Protein AF-A0A726CZA2-F1 (afdb_monomer_lite)

Organism: NCBI:txid58095

Secondary structure (DSSP, 8-state):
-PPPPHHHHHHHHHHHH-HHHHHHHHHHHHHHHHHHHHHHHTTSS-HHHHHHHHHHHHHHHHHHIIIIIHHHHHHHHHHHHHHHHHHTT-------S-PPPHHHHHHHHHHHHHHHHHHHH-TTS-HHHHHHHHHHHHHHHHHHHHHHHHHHHHHHTT-

Structure (mmCIF, N/CA/C/O backbone):
data_AF-A0A726CZA2-F1
#
_entry.id   AF-A0A726CZA2-F1
#
loop_
_atom_site.group_PDB
_atom_site.id
_atom_site.type_symbol
_atom_site.label_atom_id
_atom_site.label_alt_id
_atom_site.label_comp_id
_atom_site.label_asym_id
_atom_site.label_entity_id
_atom_site.label_seq_id
_atom_site.pdbx_PDB_ins_code
_atom_site.Cartn_x
_atom_site.Cartn_y
_atom_site.Cartn_z
_atom_site.occupancy
_atom_site.B_iso_or_equiv
_atom_site.auth_seq_id
_atom_site.auth_comp_id
_atom_site.auth_asym_id
_atom_site.auth_atom_id
_atom_site.pdbx_PDB_model_num
ATOM 1 N N . MET A 1 1 ? -6.530 7.476 -27.477 1.00 42.38 1 MET A N 1
ATOM 2 C CA . MET A 1 1 ? -5.898 6.710 -26.383 1.00 42.38 1 MET A CA 1
ATOM 3 C C . MET A 1 1 ? -6.780 6.841 -25.161 1.00 42.38 1 MET A C 1
ATOM 5 O O . MET A 1 1 ? -6.878 7.933 -24.619 1.00 42.38 1 MET A O 1
ATOM 9 N N . THR A 1 2 ? -7.488 5.783 -24.782 1.00 50.09 2 THR A N 1
ATOM 10 C CA . THR A 1 2 ? -8.136 5.698 -23.469 1.00 50.09 2 THR A CA 1
ATOM 11 C C . THR A 1 2 ? -7.038 5.637 -22.410 1.00 50.09 2 THR A C 1
ATOM 13 O O . THR A 1 2 ? -6.106 4.848 -22.544 1.00 50.09 2 THR A O 1
ATOM 16 N N . ALA A 1 3 ? -7.099 6.507 -21.402 1.00 62.00 3 ALA A N 1
ATOM 17 C CA . ALA A 1 3 ? -6.178 6.441 -20.273 1.00 62.00 3 ALA A CA 1
ATOM 18 C C . ALA A 1 3 ? -6.321 5.065 -19.599 1.00 62.00 3 ALA A C 1
ATOM 20 O O . ALA A 1 3 ? -7.441 4.652 -19.293 1.00 62.00 3 ALA A O 1
ATOM 21 N N . MET A 1 4 ? -5.216 4.337 -19.414 1.00 76.69 4 MET A N 1
ATOM 22 C CA . MET A 1 4 ? -5.250 3.090 -18.646 1.00 76.69 4 MET A CA 1
ATOM 23 C C . MET A 1 4 ? -5.592 3.403 -17.188 1.00 76.69 4 MET A C 1
ATOM 25 O O . MET A 1 4 ? -5.059 4.352 -16.613 1.00 76.69 4 MET A O 1
ATOM 29 N N . SER A 1 5 ? -6.488 2.617 -16.590 1.00 89.75 5 SER A N 1
ATOM 30 C CA . SER A 1 5 ? -6.845 2.775 -15.182 1.00 89.75 5 SER A CA 1
ATOM 31 C C . SER A 1 5 ? -5.744 2.203 -14.282 1.00 89.75 5 SER A C 1
ATOM 33 O O . SER A 1 5 ? -5.168 1.157 -14.585 1.00 89.75 5 SER A O 1
ATOM 35 N N . LYS A 1 6 ? -5.468 2.873 -13.153 1.00 93.06 6 LYS A N 1
ATOM 36 C CA . LYS A 1 6 ? -4.486 2.424 -12.147 1.00 93.06 6 LYS A CA 1
ATOM 37 C C . LYS A 1 6 ? -4.663 0.945 -11.740 1.00 93.06 6 LYS A C 1
ATOM 39 O O . LYS A 1 6 ? -3.666 0.228 -11.778 1.00 93.06 6 LYS A O 1
ATOM 44 N N . PRO A 1 7 ? -5.887 0.443 -11.453 1.00 93.00 7 PRO A N 1
ATOM 45 C CA . PRO A 1 7 ? -6.078 -0.958 -11.071 1.00 93.00 7 PRO A CA 1
ATOM 46 C C . PRO A 1 7 ? -5.561 -1.953 -12.116 1.00 93.00 7 PRO A C 1
ATOM 48 O O . PRO A 1 7 ? -4.864 -2.893 -11.760 1.00 93.00 7 PRO A O 1
ATOM 51 N N . LEU A 1 8 ? -5.801 -1.699 -13.411 1.00 93.44 8 LEU A N 1
ATOM 52 C CA . LEU A 1 8 ? -5.325 -2.582 -14.484 1.00 93.44 8 LEU A CA 1
ATOM 53 C C . LEU A 1 8 ? -3.795 -2.632 -14.561 1.00 93.44 8 LEU A C 1
ATOM 55 O O . LEU A 1 8 ? -3.224 -3.679 -14.861 1.00 93.44 8 LEU A O 1
ATOM 59 N N . ILE A 1 9 ? -3.126 -1.507 -14.290 1.00 95.06 9 ILE A N 1
ATOM 60 C CA . ILE A 1 9 ? -1.661 -1.438 -14.251 1.00 95.06 9 ILE A CA 1
ATOM 61 C C . ILE A 1 9 ? -1.140 -2.259 -13.065 1.00 95.06 9 ILE A C 1
ATOM 63 O O . ILE A 1 9 ? -0.204 -3.040 -13.229 1.00 95.06 9 ILE A O 1
ATOM 67 N N . TYR A 1 10 ? -1.762 -2.139 -11.892 1.00 95.06 10 TYR A N 1
ATOM 68 C CA . TYR A 1 10 ? -1.352 -2.884 -10.699 1.00 95.06 10 TYR A CA 1
ATOM 69 C C . TYR A 1 10 ? -1.604 -4.387 -10.838 1.00 95.06 10 TYR A C 1
ATOM 71 O O . TYR A 1 10 ? -0.720 -5.179 -10.504 1.00 95.06 10 TYR A O 1
ATOM 79 N N . ASP A 1 11 ? -2.739 -4.779 -11.423 1.00 92.06 11 ASP A N 1
ATOM 80 C CA . ASP A 1 11 ? -3.050 -6.170 -11.765 1.00 92.06 11 ASP A CA 1
ATOM 81 C C . ASP A 1 11 ? -2.013 -6.747 -12.740 1.00 92.06 11 ASP A C 1
ATOM 83 O O . ASP A 1 11 ? -1.499 -7.851 -12.545 1.00 92.06 11 ASP A O 1
ATOM 87 N N . ALA A 1 12 ? -1.634 -5.985 -13.770 1.00 93.94 12 ALA A N 1
ATOM 88 C CA . ALA A 1 12 ? -0.590 -6.394 -14.705 1.00 93.94 12 ALA A CA 1
ATOM 89 C C . ALA A 1 12 ? 0.786 -6.502 -14.026 1.00 93.94 12 ALA A C 1
ATOM 91 O O . ALA A 1 12 ? 1.539 -7.439 -14.303 1.00 93.94 12 ALA A O 1
ATOM 92 N N . ALA A 1 13 ? 1.111 -5.587 -13.111 1.00 93.69 13 ALA A N 1
ATOM 93 C CA . ALA A 1 13 ? 2.364 -5.608 -12.369 1.00 93.69 13 ALA A CA 1
ATOM 94 C C . ALA A 1 13 ? 2.463 -6.846 -11.467 1.00 93.69 13 ALA A C 1
ATOM 96 O O . ALA A 1 13 ? 3.459 -7.578 -11.515 1.00 93.69 13 ALA A O 1
ATOM 97 N N . ILE A 1 14 ? 1.412 -7.146 -10.696 1.00 92.31 14 ILE A N 1
ATOM 98 C CA . ILE A 1 14 ? 1.409 -8.319 -9.815 1.00 92.31 14 ILE A CA 1
ATOM 99 C C . ILE A 1 14 ? 1.371 -9.607 -10.636 1.00 92.31 14 ILE A C 1
ATOM 101 O O . ILE A 1 14 ? 1.993 -10.597 -10.249 1.00 92.31 14 ILE A O 1
ATOM 105 N N . ALA A 1 15 ? 0.714 -9.598 -11.804 1.00 90.88 15 ALA A N 1
ATOM 106 C CA . ALA A 1 15 ? 0.734 -10.683 -12.783 1.00 90.88 15 ALA A CA 1
ATOM 107 C C . ALA A 1 15 ? 2.138 -10.918 -13.379 1.00 90.88 15 ALA A C 1
ATOM 109 O O . ALA A 1 15 ? 2.536 -12.063 -13.619 1.00 90.88 15 ALA A O 1
ATOM 110 N N . ARG A 1 16 ? 2.924 -9.859 -13.579 1.00 94.31 16 ARG A N 1
ATOM 111 C CA . ARG A 1 16 ? 4.248 -9.955 -14.194 1.00 94.31 16 ARG A CA 1
ATOM 112 C C . ARG A 1 16 ? 5.343 -10.367 -13.213 1.00 94.31 16 ARG A C 1
ATOM 114 O O . ARG A 1 16 ? 6.130 -11.248 -13.554 1.00 94.31 16 ARG A O 1
ATOM 121 N N . TRP A 1 17 ? 5.393 -9.750 -12.034 1.00 93.50 17 TRP A N 1
ATOM 122 C CA . TRP A 1 17 ? 6.538 -9.863 -11.118 1.00 93.50 17 TRP A CA 1
ATOM 123 C C . TRP A 1 17 ? 6.228 -10.601 -9.812 1.00 93.50 17 TRP A C 1
ATOM 125 O O . TRP A 1 17 ? 7.125 -11.189 -9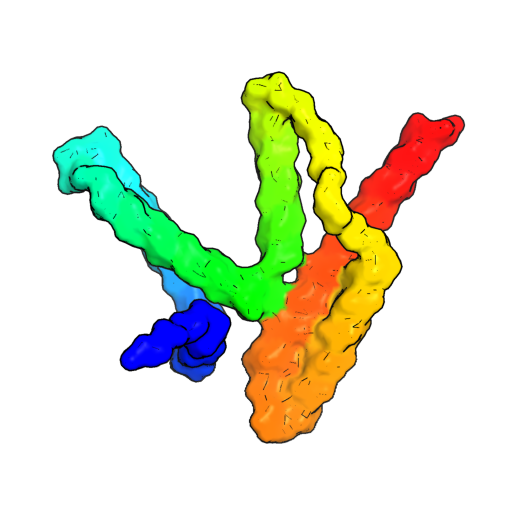.216 1.00 93.50 17 TRP A O 1
ATOM 135 N N . GLY A 1 18 ? 4.958 -10.664 -9.406 1.00 90.56 18 GLY A N 1
ATOM 136 C CA . GLY A 1 18 ? 4.548 -11.325 -8.167 1.00 90.56 18 GLY A CA 1
ATOM 137 C C . GLY A 1 18 ? 4.749 -10.470 -6.911 1.00 90.56 18 GLY A C 1
ATOM 138 O O . GLY A 1 18 ? 5.379 -9.417 -6.936 1.00 90.56 18 GLY A O 1
ATOM 139 N N . TYR A 1 19 ? 4.151 -10.926 -5.808 1.00 90.69 19 TYR A N 1
ATOM 140 C CA . TYR A 1 19 ? 4.009 -10.138 -4.578 1.00 90.69 19 TYR A CA 1
ATOM 141 C C . TYR A 1 19 ? 5.351 -9.847 -3.902 1.00 90.69 19 TYR A C 1
ATOM 143 O O . TYR A 1 19 ? 5.636 -8.698 -3.582 1.00 90.69 19 TYR A O 1
ATOM 151 N N . ASP A 1 20 ? 6.199 -10.863 -3.742 1.00 91.50 20 ASP A N 1
ATOM 152 C CA . ASP A 1 20 ? 7.482 -10.713 -3.045 1.00 91.50 20 ASP A CA 1
ATOM 153 C C . ASP A 1 20 ? 8.416 -9.737 -3.771 1.00 91.50 20 ASP A C 1
ATOM 155 O O . ASP A 1 20 ? 9.075 -8.919 -3.131 1.00 91.50 20 ASP A O 1
ATOM 159 N N . ALA A 1 21 ? 8.421 -9.770 -5.110 1.00 93.69 21 ALA A N 1
ATOM 160 C CA . ALA A 1 21 ? 9.178 -8.823 -5.921 1.00 93.69 21 ALA A CA 1
ATOM 161 C C . ALA A 1 21 ? 8.675 -7.388 -5.721 1.00 93.69 21 ALA A C 1
ATOM 163 O O . ALA A 1 21 ? 9.481 -6.488 -5.533 1.00 93.69 21 ALA A O 1
ATOM 164 N N . GLN A 1 22 ? 7.357 -7.173 -5.672 1.00 94.06 22 GLN A N 1
ATOM 165 C CA . GLN A 1 22 ? 6.804 -5.844 -5.395 1.00 94.06 22 GLN A CA 1
ATOM 166 C C . GLN A 1 22 ? 7.152 -5.343 -3.991 1.00 94.06 22 GLN A C 1
ATOM 168 O O . GLN A 1 22 ? 7.451 -4.165 -3.828 1.00 94.06 22 GLN A O 1
ATOM 173 N N . VAL A 1 23 ? 7.150 -6.217 -2.978 1.00 93.69 23 VAL A N 1
ATOM 174 C CA . VAL A 1 23 ? 7.579 -5.851 -1.616 1.00 93.69 23 VAL A CA 1
ATOM 175 C C . VAL A 1 23 ? 9.058 -5.458 -1.593 1.00 93.69 23 VAL A C 1
ATOM 177 O O . VAL A 1 23 ? 9.421 -4.513 -0.894 1.00 93.69 23 VAL A O 1
ATOM 180 N N . LEU A 1 24 ? 9.907 -6.146 -2.363 1.00 97.19 24 LEU A N 1
ATOM 181 C CA . LEU A 1 24 ? 11.311 -5.766 -2.510 1.00 97.19 24 LEU A CA 1
ATOM 182 C C . LEU A 1 24 ? 11.450 -4.404 -3.201 1.00 97.19 24 LEU A C 1
ATOM 184 O O . LEU A 1 24 ? 12.157 -3.547 -2.679 1.00 97.19 24 LEU A O 1
ATOM 188 N N . THR A 1 25 ? 10.713 -4.166 -4.288 1.00 97.56 25 THR A N 1
ATOM 189 C CA . THR A 1 25 ? 10.712 -2.873 -4.986 1.00 97.56 25 THR A CA 1
ATOM 190 C C . THR A 1 25 ? 10.260 -1.733 -4.073 1.00 97.56 25 THR A C 1
ATOM 192 O O . THR A 1 25 ? 10.893 -0.691 -4.059 1.00 97.56 25 THR A O 1
ATOM 195 N N . VAL A 1 26 ? 9.267 -1.931 -3.192 1.00 97.81 26 VAL A N 1
ATOM 196 C CA . VAL A 1 26 ? 8.905 -0.916 -2.174 1.00 97.81 26 VAL A CA 1
ATOM 197 C C . VAL A 1 26 ? 10.124 -0.504 -1.335 1.00 97.81 26 VAL A C 1
ATOM 199 O O . VAL A 1 26 ? 10.287 0.675 -1.018 1.00 97.81 26 VAL A O 1
ATOM 202 N N . ALA A 1 27 ? 10.972 -1.461 -0.947 1.00 98.00 27 ALA A N 1
ATOM 203 C CA . ALA A 1 27 ? 12.184 -1.172 -0.187 1.00 98.00 27 ALA A CA 1
ATOM 204 C C . ALA A 1 27 ? 13.243 -0.445 -1.033 1.00 98.00 27 ALA A C 1
ATOM 206 O O . ALA A 1 27 ? 13.931 0.427 -0.502 1.00 98.00 27 ALA A O 1
ATOM 207 N N . GLU A 1 28 ? 13.362 -0.786 -2.318 1.00 98.38 28 GLU A N 1
ATOM 208 C CA . GLU A 1 28 ? 14.233 -0.102 -3.283 1.00 98.38 28 GLU A CA 1
ATOM 209 C C . GLU A 1 28 ? 13.821 1.370 -3.428 1.00 98.38 28 GLU A C 1
ATOM 211 O O . GLU A 1 28 ? 14.617 2.237 -3.066 1.00 98.38 28 GLU A O 1
ATOM 216 N N . GLU A 1 29 ? 12.558 1.654 -3.764 1.00 98.44 29 GLU A N 1
ATOM 217 C CA . GLU A 1 29 ? 12.039 3.027 -3.910 1.00 98.44 29 GLU A CA 1
ATOM 218 C C . GLU A 1 29 ? 12.196 3.848 -2.617 1.00 98.44 29 GLU A C 1
ATOM 220 O O . GLU A 1 29 ? 12.536 5.032 -2.622 1.00 98.44 29 GLU A O 1
ATOM 225 N N . CYS A 1 30 ? 12.017 3.217 -1.449 1.00 98.56 30 CYS A N 1
ATOM 226 C CA . CYS A 1 30 ? 12.246 3.887 -0.167 1.00 98.56 30 CYS A CA 1
ATOM 227 C C . CYS A 1 30 ? 13.719 4.286 0.035 1.00 98.56 30 CYS A C 1
ATOM 229 O O . CYS A 1 30 ? 13.995 5.321 0.651 1.00 98.56 30 CYS A O 1
ATOM 231 N N . ASN A 1 31 ? 14.668 3.480 -0.449 1.00 98.56 31 ASN A N 1
ATOM 232 C CA . ASN A 1 31 ? 16.093 3.801 -0.389 1.00 98.56 31 ASN A CA 1
ATOM 233 C C . ASN A 1 31 ? 16.464 4.902 -1.390 1.00 98.56 31 ASN A C 1
ATOM 235 O O . ASN A 1 31 ? 17.283 5.765 -1.059 1.00 98.56 31 ASN A O 1
ATOM 239 N N . GLU A 1 32 ? 15.850 4.911 -2.573 1.00 98.56 32 GLU A N 1
ATOM 240 C CA . GLU A 1 32 ? 16.039 5.966 -3.573 1.00 98.56 32 GLU A CA 1
ATOM 241 C C . GLU A 1 32 ? 15.497 7.305 -3.061 1.00 98.56 32 GLU A C 1
ATOM 243 O O . GLU A 1 32 ? 16.250 8.287 -3.003 1.00 98.56 32 GLU A O 1
ATOM 248 N N . LEU A 1 33 ? 14.288 7.320 -2.485 1.00 98.62 33 LEU A N 1
ATOM 249 C CA . LEU A 1 33 ? 13.727 8.492 -1.806 1.00 98.62 33 LEU A CA 1
ATOM 250 C C . LEU A 1 33 ? 14.606 8.974 -0.645 1.00 98.62 33 LEU A C 1
ATOM 252 O O . LEU A 1 33 ? 14.832 10.181 -0.487 1.00 98.62 33 LEU A O 1
ATOM 256 N N . ALA A 1 34 ? 15.139 8.059 0.169 1.00 98.50 34 ALA A N 1
ATOM 257 C CA . ALA A 1 34 ? 16.059 8.416 1.246 1.00 98.50 34 ALA A CA 1
ATOM 258 C C . ALA A 1 34 ? 17.332 9.089 0.699 1.00 98.50 34 ALA A C 1
ATOM 260 O O . ALA A 1 34 ? 17.779 10.115 1.228 1.00 98.50 34 ALA A O 1
ATOM 261 N N . ALA A 1 35 ? 17.898 8.556 -0.386 1.00 98.19 35 ALA A N 1
ATOM 262 C CA . ALA A 1 35 ? 19.076 9.116 -1.037 1.00 98.19 35 ALA A CA 1
ATOM 263 C C . ALA A 1 35 ? 18.788 10.477 -1.698 1.00 98.19 35 ALA A C 1
ATOM 265 O O . ALA A 1 35 ? 19.611 11.393 -1.589 1.00 98.19 35 ALA A O 1
ATOM 266 N N . ALA A 1 36 ? 17.629 10.648 -2.340 1.00 98.25 36 ALA A N 1
ATOM 267 C CA . ALA A 1 36 ? 17.191 11.917 -2.917 1.00 98.25 36 ALA A CA 1
ATOM 268 C C . ALA A 1 36 ? 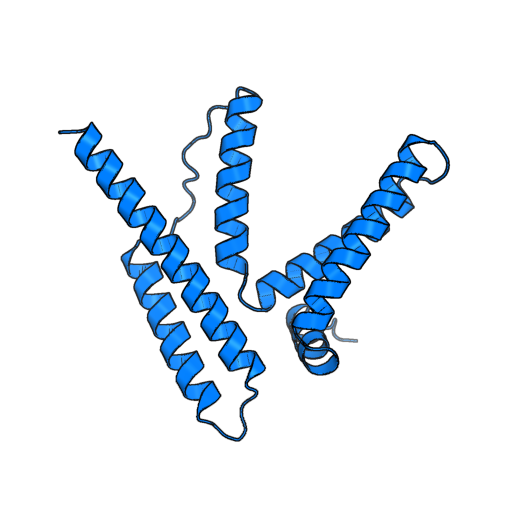17.004 12.992 -1.840 1.00 98.25 36 ALA A C 1
ATOM 270 O O . ALA A 1 36 ? 17.556 14.087 -1.973 1.00 98.25 36 ALA A O 1
ATOM 271 N 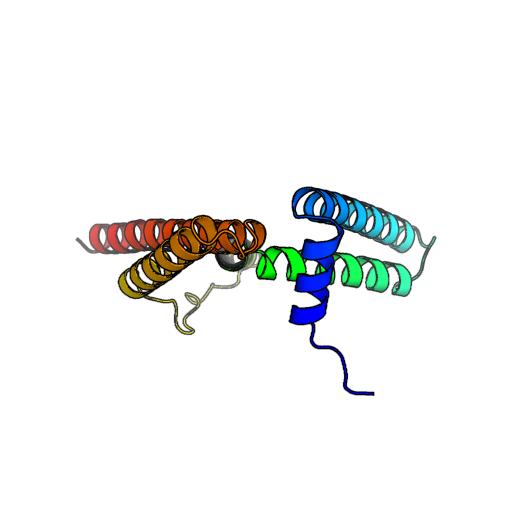N . CYS A 1 37 ? 16.343 12.661 -0.724 1.00 98.31 37 CYS A N 1
ATOM 272 C CA . CYS A 1 37 ? 16.232 13.542 0.442 1.00 98.31 37 CYS A CA 1
ATOM 273 C C . CYS A 1 37 ? 17.614 13.976 0.952 1.00 98.31 37 CYS A C 1
ATOM 275 O O . CYS A 1 37 ? 17.861 15.170 1.135 1.00 98.31 37 CYS A O 1
ATOM 277 N N . ALA A 1 38 ? 18.541 13.027 1.132 1.00 98.25 38 ALA A N 1
ATOM 278 C CA . ALA A 1 38 ? 19.896 13.314 1.600 1.00 98.25 38 ALA A CA 1
ATOM 279 C C . ALA A 1 38 ? 20.668 14.225 0.630 1.00 98.25 38 ALA A C 1
ATOM 281 O O . ALA A 1 38 ? 21.377 15.137 1.059 1.00 98.25 38 ALA A O 1
ATOM 282 N N . ARG A 1 39 ? 20.536 14.016 -0.683 1.00 98.00 39 ARG A N 1
ATOM 283 C CA . ARG A 1 39 ? 21.161 14.884 -1.691 1.00 98.00 39 ARG A CA 1
ATOM 284 C C . ARG A 1 39 ? 20.538 16.278 -1.702 1.00 98.00 39 ARG A C 1
ATOM 286 O O . ARG A 1 39 ? 21.285 17.252 -1.771 1.00 98.00 39 ARG A O 1
ATOM 293 N N . PHE A 1 40 ? 19.217 16.382 -1.578 1.00 97.50 40 PHE A N 1
ATOM 294 C CA . PHE A 1 40 ? 18.499 17.655 -1.553 1.00 97.50 40 PHE A CA 1
ATOM 295 C C . PHE A 1 40 ? 18.928 18.537 -0.375 1.00 97.50 40 PHE A C 1
ATOM 297 O O . PHE A 1 40 ? 19.329 19.682 -0.584 1.00 97.50 40 PHE A O 1
ATOM 304 N N . VAL A 1 41 ? 18.954 17.995 0.848 1.00 97.56 41 VAL A N 1
ATOM 305 C CA . VAL A 1 41 ? 19.360 18.766 2.042 1.00 97.56 41 VAL A CA 1
ATOM 306 C C . VAL A 1 41 ? 20.838 19.167 2.031 1.00 97.56 41 VAL A C 1
ATOM 308 O O . VAL A 1 41 ? 21.214 20.141 2.670 1.00 97.56 41 VAL A O 1
ATOM 311 N N . ASN A 1 42 ? 21.677 18.444 1.283 1.00 96.56 42 ASN A N 1
ATOM 312 C CA . ASN A 1 42 ? 23.089 18.777 1.082 1.00 96.56 42 ASN A CA 1
ATOM 313 C C . ASN A 1 42 ? 23.334 19.656 -0.159 1.00 96.56 42 ASN A C 1
ATOM 315 O O . ASN A 1 42 ? 24.484 19.809 -0.570 1.00 96.56 42 ASN A O 1
ATOM 319 N N . HIS A 1 43 ? 22.278 20.195 -0.784 1.00 94.19 43 HIS A N 1
ATOM 320 C CA . HIS A 1 43 ? 22.339 21.011 -2.005 1.00 94.19 43 HIS A CA 1
ATOM 321 C C . HIS A 1 43 ? 23.015 20.311 -3.202 1.00 94.19 43 HIS A C 1
ATOM 323 O O . HIS A 1 43 ? 23.578 20.959 -4.082 1.00 94.19 43 HIS A O 1
ATOM 329 N N . LYS A 1 44 ? 22.957 18.974 -3.241 1.00 92.19 44 LYS A N 1
ATOM 330 C CA . LYS A 1 44 ? 23.485 18.115 -4.319 1.00 92.19 44 LYS A CA 1
ATOM 331 C C . LYS A 1 44 ? 22.407 17.645 -5.302 1.00 92.19 44 LYS A C 1
ATOM 333 O O . LYS A 1 44 ? 22.730 16.977 -6.277 1.00 92.19 44 LYS A O 1
ATOM 338 N N . ALA A 1 45 ? 21.144 17.956 -5.026 1.00 92.50 45 ALA A N 1
ATOM 339 C CA . ALA A 1 45 ? 19.992 17.727 -5.892 1.00 92.50 45 ALA A CA 1
ATOM 340 C C . ALA A 1 45 ? 18.951 18.830 -5.648 1.00 92.50 45 ALA A C 1
ATOM 342 O O . ALA A 1 45 ? 19.059 19.588 -4.681 1.00 92.50 45 ALA A O 1
ATOM 343 N N . ASN A 1 46 ? 17.948 18.924 -6.518 1.00 92.50 46 ASN A N 1
ATOM 344 C CA . ASN A 1 46 ? 16.827 19.847 -6.352 1.00 92.50 46 ASN A CA 1
ATOM 345 C C . ASN A 1 46 ? 15.577 19.099 -5.849 1.00 92.50 46 ASN A C 1
ATOM 347 O O . ASN A 1 46 ? 15.579 17.877 -5.702 1.00 92.50 46 ASN A O 1
ATOM 351 N N . GLY A 1 47 ? 14.507 19.845 -5.573 1.00 94.75 47 GLY A N 1
ATOM 352 C CA . GLY A 1 47 ? 13.258 19.265 -5.076 1.00 94.75 47 GLY A CA 1
ATOM 353 C C . GLY A 1 47 ? 12.556 18.338 -6.074 1.00 94.75 47 GLY A C 1
ATOM 354 O O . GLY A 1 47 ? 11.759 17.514 -5.643 1.00 94.75 47 GLY A O 1
ATOM 355 N N . ASN A 1 48 ? 12.868 18.420 -7.375 1.00 97.19 48 ASN A N 1
ATOM 356 C CA . ASN A 1 48 ? 12.282 17.537 -8.385 1.00 97.19 48 ASN A CA 1
ATOM 357 C C . ASN A 1 48 ? 12.706 16.087 -8.160 1.00 97.19 48 ASN A C 1
ATOM 359 O O . ASN A 1 48 ? 11.857 15.212 -8.203 1.00 97.19 48 ASN A O 1
ATOM 363 N N . SER A 1 49 ? 13.980 15.849 -7.829 1.00 96.38 49 SER A N 1
ATOM 364 C CA . SER A 1 49 ? 14.449 14.500 -7.495 1.00 96.38 49 SER A CA 1
ATOM 365 C C . SER A 1 49 ? 13.728 13.938 -6.271 1.00 96.38 49 SER A C 1
ATOM 367 O O . SER A 1 49 ? 13.425 12.765 -6.238 1.00 96.38 49 SER A O 1
ATOM 369 N N . VAL A 1 50 ? 13.405 14.754 -5.263 1.00 97.88 50 VAL A N 1
ATOM 370 C CA . VAL A 1 50 ? 12.627 14.266 -4.107 1.00 97.88 50 VAL A CA 1
ATOM 371 C C . VAL A 1 50 ? 11.188 13.937 -4.506 1.00 97.88 50 VAL A C 1
ATOM 373 O O . VAL A 1 50 ? 10.636 12.959 -4.019 1.00 97.88 50 VAL A O 1
ATOM 376 N N . ALA A 1 51 ? 10.576 14.761 -5.360 1.00 98.19 51 ALA A N 1
ATOM 377 C CA . ALA A 1 51 ? 9.205 14.556 -5.815 1.00 98.19 51 ALA A CA 1
ATOM 378 C C . ALA A 1 51 ? 9.054 13.309 -6.702 1.00 98.19 51 ALA A C 1
ATOM 380 O O . ALA A 1 51 ? 8.044 12.626 -6.588 1.00 98.19 51 ALA A O 1
ATOM 381 N N . GLU A 1 52 ? 10.049 13.027 -7.544 1.00 98.06 52 GLU A N 1
ATOM 382 C CA . GLU A 1 52 ? 10.131 11.834 -8.395 1.00 98.06 52 GLU A CA 1
ATOM 383 C C . GLU A 1 52 ? 10.131 10.559 -7.544 1.00 98.06 52 GLU A C 1
ATOM 385 O O . GLU A 1 52 ? 9.133 9.844 -7.543 1.00 98.06 52 GLU A O 1
ATOM 390 N N . GLU A 1 53 ? 11.129 10.382 -6.672 1.00 98.44 53 GLU A N 1
ATOM 391 C CA . GLU A 1 53 ? 11.207 9.179 -5.825 1.00 98.44 53 GLU A CA 1
ATOM 392 C C . GLU A 1 53 ? 10.021 9.058 -4.847 1.00 98.44 53 GLU A C 1
ATOM 394 O O . GLU A 1 53 ? 9.615 7.971 -4.435 1.00 98.44 53 GLU A O 1
ATOM 399 N N . ALA A 1 54 ? 9.440 10.187 -4.421 1.00 98.44 54 ALA A N 1
ATOM 400 C CA . ALA A 1 54 ? 8.248 10.168 -3.577 1.00 98.44 54 ALA A CA 1
ATOM 401 C C . ALA A 1 54 ? 7.023 9.644 -4.336 1.00 98.44 54 ALA A C 1
ATOM 403 O O . ALA A 1 54 ? 6.203 8.943 -3.739 1.00 98.44 54 ALA A O 1
ATOM 404 N N . ALA A 1 55 ? 6.904 9.968 -5.626 1.00 98.31 55 ALA A N 1
ATOM 405 C CA . ALA A 1 55 ? 5.848 9.446 -6.480 1.00 98.31 55 ALA A CA 1
ATOM 406 C C . ALA A 1 55 ? 6.012 7.936 -6.698 1.00 98.31 55 ALA A C 1
ATOM 408 O O . ALA A 1 55 ? 5.017 7.211 -6.631 1.00 98.31 55 ALA A O 1
ATOM 409 N N . ASP A 1 56 ? 7.242 7.449 -6.867 1.00 98.25 56 ASP A N 1
ATOM 410 C CA . ASP A 1 56 ? 7.513 6.016 -7.017 1.00 98.25 56 ASP A CA 1
ATOM 411 C C . ASP A 1 56 ? 7.156 5.235 -5.742 1.00 98.25 56 ASP A C 1
ATOM 413 O O . ASP A 1 56 ? 6.404 4.254 -5.790 1.00 98.25 56 ASP A O 1
ATOM 417 N N . VAL A 1 57 ? 7.540 5.744 -4.563 1.00 98.38 57 VAL A N 1
ATOM 418 C CA . VAL A 1 57 ? 7.093 5.187 -3.273 1.00 98.38 57 VAL A CA 1
ATOM 419 C C . VAL A 1 57 ? 5.564 5.214 -3.137 1.00 98.38 57 VAL A C 1
ATOM 421 O O . VAL A 1 57 ? 4.975 4.242 -2.653 1.00 98.38 57 VAL A O 1
ATOM 424 N N . GLU A 1 58 ? 4.896 6.296 -3.549 1.00 98.12 58 GLU A N 1
ATOM 425 C CA . GLU A 1 58 ? 3.433 6.399 -3.494 1.00 98.12 58 GLU A CA 1
ATOM 426 C C . GLU A 1 58 ? 2.764 5.335 -4.374 1.00 98.12 58 GLU A C 1
ATOM 428 O O . GLU A 1 58 ? 1.884 4.617 -3.894 1.00 98.12 58 GLU A O 1
ATOM 433 N N . ILE A 1 59 ? 3.236 5.149 -5.609 1.00 97.81 59 ILE A N 1
ATOM 434 C CA . ILE A 1 59 ? 2.755 4.108 -6.528 1.00 97.81 59 ILE A CA 1
ATOM 435 C C . ILE A 1 59 ? 2.941 2.714 -5.923 1.00 97.81 59 ILE A C 1
ATOM 437 O O . ILE A 1 59 ? 2.034 1.877 -5.991 1.00 97.81 59 ILE A O 1
ATOM 441 N N . MET A 1 60 ? 4.091 2.447 -5.303 1.00 97.75 60 MET A N 1
ATOM 442 C CA . MET A 1 60 ? 4.354 1.151 -4.681 1.00 97.75 60 MET A CA 1
ATOM 443 C C . MET A 1 60 ? 3.467 0.903 -3.452 1.00 97.75 60 MET A C 1
ATOM 445 O O . MET A 1 60 ? 2.983 -0.214 -3.252 1.00 97.75 60 MET A O 1
ATOM 449 N N . ILE A 1 61 ? 3.155 1.937 -2.663 1.00 97.69 61 ILE A N 1
ATOM 450 C CA . ILE A 1 61 ? 2.172 1.845 -1.572 1.00 97.69 61 ILE A CA 1
ATOM 451 C C . ILE A 1 61 ? 0.757 1.610 -2.121 1.00 97.69 61 ILE A C 1
ATOM 453 O O . ILE A 1 61 ? 0.017 0.800 -1.556 1.00 97.69 61 ILE A O 1
ATOM 457 N N . GLU A 1 62 ? 0.368 2.279 -3.210 1.00 97.06 62 GLU A N 1
ATOM 458 C CA . GLU A 1 62 ? -0.916 2.049 -3.886 1.00 97.06 62 GLU A CA 1
ATOM 459 C C . GLU A 1 62 ? -1.044 0.588 -4.356 1.00 97.06 62 GLU A C 1
ATOM 461 O O . GLU A 1 62 ? -2.086 -0.035 -4.138 1.00 97.06 62 GLU A O 1
ATOM 466 N N . GLN A 1 63 ? 0.026 -0.005 -4.897 1.00 96.50 63 GLN A N 1
ATOM 467 C CA . GLN A 1 63 ? 0.051 -1.426 -5.265 1.00 96.50 63 GLN A CA 1
ATOM 468 C C . GLN A 1 63 ? -0.112 -2.356 -4.055 1.00 96.50 63 GLN A C 1
ATOM 470 O O . GLN A 1 63 ? -0.886 -3.311 -4.117 1.00 96.50 63 GLN A O 1
ATOM 475 N N . LEU A 1 64 ? 0.555 -2.090 -2.926 1.00 95.44 64 LEU A N 1
ATOM 476 C CA . LEU A 1 64 ? 0.376 -2.897 -1.709 1.00 95.44 64 LEU A CA 1
ATOM 477 C C . LEU A 1 64 ? -1.076 -2.880 -1.214 1.00 95.44 64 LEU A C 1
ATOM 479 O O . LEU A 1 64 ? -1.617 -3.922 -0.834 1.00 95.44 64 LEU A O 1
ATOM 483 N N . ARG A 1 65 ? -1.718 -1.707 -1.244 1.00 95.12 65 ARG A N 1
ATOM 484 C CA . ARG A 1 65 ? -3.135 -1.552 -0.883 1.00 95.12 65 ARG A CA 1
ATOM 485 C C . ARG A 1 65 ? -4.029 -2.376 -1.797 1.00 95.12 65 ARG A C 1
ATOM 487 O O . ARG A 1 65 ? -4.814 -3.179 -1.297 1.00 95.12 65 ARG A O 1
ATOM 494 N N . HIS A 1 66 ? -3.837 -2.229 -3.110 1.00 93.62 66 HIS A N 1
ATOM 495 C CA . HIS A 1 66 ? -4.550 -2.984 -4.145 1.00 93.62 66 HIS A CA 1
ATOM 496 C C . HIS A 1 66 ? -4.404 -4.502 -3.961 1.00 93.62 66 HIS A C 1
ATOM 498 O O . HIS A 1 66 ? -5.356 -5.252 -4.139 1.00 93.62 66 HIS A O 1
ATOM 504 N N . ASN A 1 67 ? -3.243 -4.958 -3.489 1.00 91.06 67 ASN A N 1
ATOM 505 C CA . ASN A 1 67 ? -2.953 -6.370 -3.226 1.00 91.06 67 ASN A CA 1
ATOM 506 C C . ASN A 1 67 ? -3.458 -6.900 -1.867 1.00 91.06 67 ASN A C 1
ATOM 508 O O . ASN A 1 67 ? -3.018 -7.972 -1.425 1.00 91.06 67 ASN A O 1
ATOM 512 N N . GLY A 1 68 ? -4.376 -6.184 -1.211 1.00 87.75 68 GLY A N 1
ATOM 513 C CA . GLY A 1 68 ? -5.089 -6.637 -0.012 1.00 87.75 68 GLY A CA 1
ATOM 514 C C . GLY A 1 68 ? -4.528 -6.122 1.316 1.00 87.75 68 GLY A C 1
ATOM 515 O O . GLY A 1 68 ? -4.924 -6.621 2.366 1.00 87.75 68 GLY A O 1
ATOM 516 N N . MET A 1 69 ? -3.614 -5.143 1.312 1.00 92.12 69 MET A N 1
ATOM 517 C CA . MET A 1 69 ? -3.080 -4.551 2.553 1.00 92.12 69 MET A CA 1
ATOM 518 C C . MET A 1 69 ? -3.791 -3.266 2.996 1.00 92.12 69 MET A C 1
ATOM 520 O O . MET A 1 69 ? -3.409 -2.687 4.014 1.00 92.12 69 MET A O 1
ATOM 524 N N . ASP A 1 70 ? -4.803 -2.799 2.263 1.00 90.56 70 ASP A N 1
ATOM 525 C CA . ASP A 1 70 ? -5.395 -1.473 2.472 1.00 90.56 70 ASP A CA 1
ATOM 526 C C . ASP A 1 70 ? -5.895 -1.239 3.908 1.00 90.56 70 ASP A C 1
ATOM 528 O O . ASP A 1 70 ? -5.420 -0.327 4.592 1.00 90.56 70 ASP A O 1
ATOM 532 N N . ALA A 1 71 ? -6.744 -2.137 4.420 1.00 83.25 71 ALA A N 1
ATOM 533 C CA . ALA A 1 71 ? -7.291 -2.045 5.775 1.00 83.25 71 ALA A CA 1
ATOM 534 C C . ALA A 1 71 ? -6.195 -2.040 6.860 1.00 83.25 71 ALA A C 1
ATOM 536 O O . ALA A 1 71 ? -6.256 -1.268 7.823 1.00 83.25 71 ALA A O 1
ATOM 537 N N . MET A 1 72 ? -5.150 -2.860 6.691 1.00 86.69 72 MET A N 1
ATOM 538 C CA . MET A 1 72 ? -4.016 -2.911 7.621 1.00 86.69 72 MET A CA 1
ATOM 539 C C . MET A 1 72 ? -3.246 -1.587 7.617 1.00 86.69 72 MET A C 1
ATOM 541 O O . MET A 1 72 ? -2.917 -1.042 8.678 1.00 86.69 72 MET A O 1
ATOM 545 N N . ILE A 1 73 ? -2.973 -1.043 6.429 1.00 91.00 73 ILE A N 1
ATOM 546 C CA . ILE A 1 73 ? -2.258 0.224 6.276 1.00 91.00 73 ILE A CA 1
ATOM 547 C C . ILE A 1 73 ? -3.078 1.368 6.887 1.00 91.00 73 ILE A C 1
ATOM 549 O O . ILE A 1 73 ? -2.525 2.145 7.670 1.00 91.00 73 ILE A O 1
ATOM 553 N N . GLU A 1 74 ? -4.385 1.450 6.626 1.00 87.94 74 GLU A N 1
ATOM 554 C CA . GLU A 1 74 ? -5.251 2.487 7.206 1.00 87.94 74 GLU A CA 1
ATOM 555 C C . GLU A 1 74 ? -5.358 2.391 8.730 1.00 87.94 74 GLU A C 1
ATOM 557 O O . GLU A 1 74 ? -5.293 3.412 9.430 1.00 87.94 74 GLU A O 1
ATOM 562 N N . GLN A 1 75 ? -5.416 1.175 9.282 1.00 81.88 75 GLN A N 1
ATOM 563 C CA . GLN A 1 75 ? -5.375 0.967 10.727 1.00 81.88 75 GLN A CA 1
ATOM 564 C C . GLN A 1 75 ? -4.075 1.527 11.332 1.00 81.88 75 GLN A C 1
ATOM 566 O O . GLN A 1 75 ? -4.100 2.262 12.330 1.00 81.88 75 GLN A O 1
ATOM 571 N N . HIS A 1 76 ? -2.923 1.213 10.732 1.00 86.88 76 HIS A N 1
ATOM 572 C CA . HIS A 1 76 ? -1.631 1.728 11.185 1.00 86.88 76 HIS A CA 1
ATOM 573 C C . HIS A 1 76 ? -1.510 3.246 11.005 1.00 86.88 76 HIS A C 1
ATOM 575 O O . HIS A 1 76 ? -1.007 3.924 11.910 1.00 86.88 76 HIS A O 1
ATOM 581 N N . LYS A 1 77 ? -1.984 3.788 9.879 1.00 90.25 77 LYS A N 1
ATOM 582 C CA . LYS A 1 77 ? -1.968 5.221 9.559 1.00 90.25 77 LYS A CA 1
ATOM 583 C C . LYS A 1 77 ? -2.801 6.014 10.560 1.00 90.25 77 LYS A C 1
ATOM 585 O O . LYS A 1 77 ? -2.265 6.921 11.195 1.00 90.25 77 LYS A O 1
ATOM 590 N N . THR A 1 78 ? -4.042 5.599 10.813 1.00 85.38 78 THR A N 1
ATOM 591 C CA . THR A 1 78 ? -4.946 6.218 11.799 1.00 85.38 78 THR A CA 1
ATOM 592 C C . THR A 1 78 ? -4.303 6.283 13.185 1.00 85.38 78 THR A C 1
ATOM 594 O O . THR A 1 78 ? -4.226 7.342 13.809 1.00 85.38 78 THR A O 1
ATOM 597 N N . ARG A 1 79 ? -3.739 5.165 13.665 1.00 83.56 79 ARG A N 1
ATOM 598 C CA . ARG A 1 79 ? -3.039 5.119 14.962 1.00 83.56 79 ARG A CA 1
ATOM 599 C C . ARG A 1 79 ? -1.840 6.065 15.021 1.00 83.56 79 ARG A C 1
ATOM 601 O O . ARG A 1 79 ? -1.607 6.709 16.047 1.00 83.56 79 ARG A O 1
ATOM 608 N N . LYS A 1 80 ? -1.037 6.115 13.953 1.00 89.75 80 LYS A N 1
ATOM 609 C CA . LYS A 1 80 ? 0.159 6.967 13.882 1.00 89.75 80 LYS A CA 1
ATOM 610 C C . LYS A 1 80 ? -0.215 8.449 13.811 1.00 89.75 80 LYS A C 1
ATOM 612 O O . LYS A 1 80 ? 0.424 9.228 14.515 1.00 89.75 80 LYS A O 1
ATOM 617 N N . LEU A 1 81 ? -1.260 8.812 13.069 1.00 89.31 81 LEU A N 1
ATOM 618 C CA . LEU A 1 81 ? -1.780 10.179 12.997 1.00 89.31 81 LEU A CA 1
ATOM 619 C C . LEU A 1 81 ? -2.366 10.641 14.333 1.00 89.31 81 LEU A C 1
ATOM 621 O O . LEU A 1 81 ? -1.976 11.697 14.811 1.00 89.31 81 LEU A O 1
ATOM 625 N N . ASN A 1 82 ? -3.171 9.823 15.018 1.00 84.81 82 ASN A N 1
ATOM 626 C CA . ASN A 1 82 ? -3.680 10.164 16.357 1.00 84.81 82 ASN A CA 1
ATOM 627 C C . ASN A 1 82 ? -2.550 10.353 17.384 1.00 84.81 82 ASN A C 1
ATOM 629 O O . ASN A 1 82 ? -2.638 11.165 18.305 1.00 84.81 82 ASN A O 1
ATOM 633 N N . ARG A 1 83 ? -1.454 9.593 17.260 1.00 86.62 83 ARG A N 1
ATOM 634 C CA . ARG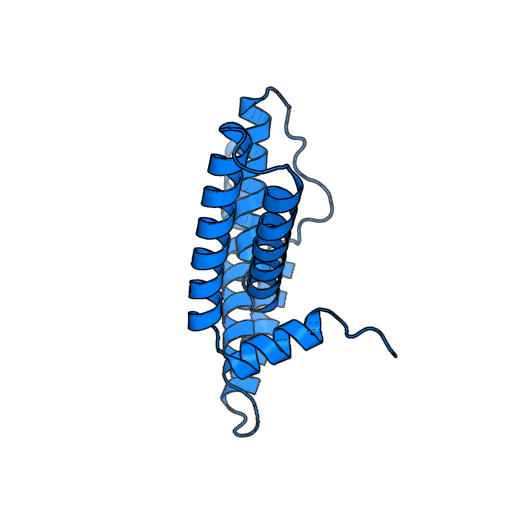 A 1 83 ? -0.254 9.818 18.081 1.00 86.62 83 ARG A CA 1
ATOM 635 C C . ARG A 1 83 ? 0.441 11.128 17.710 1.00 86.62 83 ARG A C 1
ATOM 637 O O . ARG A 1 83 ? 0.913 11.814 18.610 1.00 86.62 83 ARG A O 1
ATOM 644 N N . LEU A 1 84 ? 0.540 11.445 16.420 1.00 90.31 84 LEU A N 1
ATOM 645 C CA . LEU A 1 84 ? 1.153 12.683 15.950 1.00 90.31 84 LEU A CA 1
ATOM 646 C C . LEU A 1 84 ? 0.345 13.905 16.398 1.00 90.31 84 LEU A C 1
ATOM 648 O O . LEU A 1 84 ? 0.941 14.794 16.990 1.00 90.31 84 LEU A O 1
ATOM 652 N N . ALA A 1 85 ? -0.981 13.897 16.225 1.00 89.44 85 ALA A N 1
ATOM 653 C CA . ALA A 1 85 ? -1.901 14.949 16.667 1.00 89.44 85 ALA A CA 1
ATOM 654 C C . ALA A 1 85 ? -1.674 15.317 18.141 1.00 89.44 85 ALA A C 1
ATOM 656 O O . ALA A 1 85 ? -1.368 16.465 18.452 1.00 89.44 85 ALA A O 1
ATOM 657 N N . ARG A 1 86 ? -1.650 14.312 19.028 1.00 88.06 86 ARG A N 1
ATOM 658 C CA . ARG A 1 86 ? -1.344 14.515 20.453 1.00 88.06 86 ARG A CA 1
ATOM 659 C C . ARG A 1 86 ? 0.041 15.115 20.704 1.00 88.06 86 ARG A C 1
ATOM 661 O O . ARG A 1 86 ? 0.192 15.933 21.601 1.00 88.06 86 ARG A O 1
ATOM 668 N N . ARG A 1 87 ? 1.062 14.718 19.934 1.00 92.25 87 ARG A N 1
ATOM 669 C CA . ARG A 1 87 ? 2.426 15.271 20.063 1.00 92.25 87 ARG A CA 1
ATOM 670 C C . ARG A 1 87 ? 2.515 16.730 19.624 1.00 92.25 87 ARG A C 1
ATOM 672 O O . ARG A 1 87 ? 3.379 17.436 20.128 1.00 92.25 87 ARG A O 1
ATOM 679 N N . VAL A 1 88 ? 1.659 17.158 18.699 1.00 95.38 88 VAL A N 1
ATOM 680 C CA . VAL A 1 88 ? 1.617 18.539 18.197 1.00 95.38 88 VAL A CA 1
ATOM 681 C C . VAL A 1 88 ? 0.526 19.388 18.865 1.00 95.38 88 VAL A C 1
ATOM 683 O O . VAL A 1 88 ? 0.263 20.493 18.410 1.00 95.38 88 VAL A O 1
ATOM 686 N N . GLY A 1 89 ? -0.098 18.894 19.943 1.00 91.50 89 GLY A N 1
ATOM 687 C CA . GLY A 1 89 ? -1.102 19.637 20.715 1.00 91.50 89 GLY A CA 1
ATOM 688 C C . GLY A 1 89 ? -2.459 19.794 20.025 1.00 91.50 89 GLY A C 1
ATOM 689 O O . GLY A 1 89 ? -3.240 20.650 20.424 1.00 91.50 89 GLY A O 1
ATOM 690 N N . LEU A 1 90 ? -2.742 18.993 18.993 1.00 87.94 90 LEU A N 1
ATOM 691 C CA . LEU A 1 90 ? -4.065 18.929 18.382 1.00 87.94 90 LEU A CA 1
ATOM 692 C C . LEU A 1 90 ? -4.913 17.899 19.126 1.00 87.94 90 LEU A C 1
ATOM 694 O O . LEU A 1 90 ? -4.542 16.720 19.207 1.00 87.94 90 LEU A O 1
ATOM 698 N N . ASP A 1 91 ? -6.069 18.339 19.617 1.00 72.06 91 ASP A N 1
ATOM 699 C CA . ASP A 1 91 ? -7.119 17.436 20.060 1.00 72.06 91 ASP A CA 1
ATOM 700 C C . ASP A 1 91 ? -7.599 16.653 18.841 1.00 72.06 91 ASP A C 1
ATOM 702 O O . ASP A 1 91 ? -8.178 17.194 17.898 1.00 72.06 91 ASP A O 1
ATOM 706 N N . SER A 1 92 ? -7.292 15.359 18.813 1.00 57.62 92 SER A N 1
ATOM 707 C CA . SER A 1 92 ? -7.859 14.485 17.802 1.00 57.62 92 SER A CA 1
ATOM 708 C C . SER A 1 92 ? -9.334 14.294 18.143 1.00 57.62 92 SER A C 1
ATOM 710 O O . SER A 1 92 ? -9.657 13.466 18.999 1.00 57.62 92 SER A O 1
ATOM 712 N N . GLU A 1 93 ? -10.216 15.037 17.474 1.00 56.81 93 GLU A N 1
ATOM 713 C CA . GLU A 1 93 ? -11.609 14.621 17.295 1.00 56.81 93 GLU A CA 1
ATOM 714 C C . GLU A 1 93 ? -11.594 13.131 16.911 1.00 56.81 93 GLU A C 1
ATOM 716 O O . GLU A 1 93 ? -10.788 12.730 16.055 1.00 56.81 93 GLU A O 1
ATOM 721 N N . PRO A 1 94 ? -12.395 12.264 17.556 1.00 53.38 94 PRO A N 1
ATOM 722 C CA . PRO A 1 94 ? -12.471 10.877 17.137 1.00 53.38 94 PRO A CA 1
ATOM 723 C C . PRO A 1 94 ? -12.890 10.891 15.673 1.00 53.38 94 PRO A C 1
ATOM 725 O O . PRO A 1 94 ? -13.978 11.366 15.373 1.00 53.38 94 PRO A O 1
ATOM 728 N N . ALA A 1 95 ? -12.012 10.425 14.776 1.00 53.00 95 ALA A N 1
ATOM 729 C CA . ALA A 1 95 ? -12.259 10.406 13.340 1.00 53.00 95 ALA A CA 1
ATOM 730 C C . ALA A 1 95 ? -13.645 9.798 13.067 1.00 53.00 95 ALA A C 1
ATOM 732 O O . ALA A 1 95 ? -13.836 8.582 13.114 1.00 53.00 95 ALA A O 1
ATOM 733 N N . SER A 1 96 ? -14.624 10.675 12.863 1.00 57.09 96 SER A N 1
ATOM 734 C CA . SER A 1 96 ? -16.023 10.349 12.650 1.00 57.09 96 SER A CA 1
ATOM 735 C C . SER A 1 96 ? -16.343 10.715 11.219 1.00 57.09 96 SER A C 1
ATOM 737 O O . SER A 1 96 ? -16.949 11.742 10.933 1.00 57.09 96 SER A O 1
ATOM 739 N N . VAL A 1 97 ? -15.922 9.838 10.319 1.00 46.31 97 VAL A N 1
ATOM 740 C CA . VAL A 1 97 ? -16.506 9.717 8.991 1.00 46.31 97 VAL A CA 1
ATOM 741 C C . VAL A 1 97 ? -16.637 8.214 8.771 1.00 46.31 97 VAL A C 1
ATOM 743 O O . VAL A 1 97 ? -15.642 7.543 8.536 1.00 46.31 97 VAL A O 1
ATOM 746 N N . PHE A 1 98 ? -17.837 7.683 9.036 1.00 56.53 98 PHE A N 1
ATOM 747 C CA . PHE A 1 98 ? -18.244 6.283 8.839 1.00 56.53 98 PHE A CA 1
ATOM 748 C C . PHE A 1 98 ? -17.152 5.229 9.107 1.00 56.53 98 PHE A C 1
ATOM 750 O O . PHE A 1 98 ? -16.606 4.617 8.197 1.00 56.53 98 PHE A O 1
ATOM 757 N N . SER A 1 99 ? -16.848 4.976 10.385 1.00 69.00 99 SER A N 1
ATOM 758 C CA . SER A 1 99 ? -16.072 3.785 10.747 1.00 69.00 99 SER A CA 1
ATOM 759 C C . SER A 1 99 ? -16.990 2.556 10.687 1.00 69.00 99 SER A C 1
ATOM 761 O O . SER A 1 99 ? -17.911 2.496 11.512 1.00 69.00 99 SER A O 1
ATOM 763 N N . PRO A 1 100 ? -16.731 1.567 9.807 1.00 81.50 100 PRO A N 1
ATOM 764 C CA . PRO A 1 100 ? -17.565 0.372 9.695 1.00 81.50 100 PRO A CA 1
ATOM 765 C C . PRO A 1 100 ? -17.678 -0.323 11.051 1.00 81.50 100 PRO A C 1
ATOM 767 O O . PRO A 1 100 ? -16.707 -0.434 11.810 1.00 81.50 100 PRO A O 1
ATOM 770 N N . SER A 1 101 ? -18.895 -0.696 11.423 1.00 90.38 101 SER A N 1
ATOM 771 C CA . SER A 1 101 ? -19.209 -1.444 12.635 1.00 90.38 101 SER A CA 1
ATOM 772 C C . SER A 1 101 ? -18.453 -2.772 12.663 1.00 90.38 101 SER A C 1
ATOM 774 O O . SER A 1 101 ? -18.056 -3.310 11.633 1.00 90.38 101 SER A O 1
ATOM 776 N N . VAL A 1 102 ? -18.275 -3.335 13.861 1.00 91.94 102 VAL A N 1
ATOM 777 C CA . VAL A 1 102 ? -17.682 -4.673 14.008 1.00 91.94 102 VAL A CA 1
ATOM 778 C C . VAL A 1 102 ? -18.433 -5.701 13.157 1.00 91.94 102 VAL A C 1
ATOM 780 O O . VAL A 1 102 ? -17.810 -6.560 12.548 1.00 91.94 102 VAL A O 1
ATOM 783 N N . ARG A 1 103 ? -19.765 -5.594 13.078 1.00 94.50 103 ARG A N 1
ATOM 784 C CA . ARG A 1 103 ? -20.596 -6.504 12.286 1.00 94.50 103 ARG A CA 1
ATOM 785 C C . ARG A 1 103 ? -20.326 -6.384 10.787 1.00 94.50 103 ARG A C 1
ATOM 787 O O . ARG A 1 103 ? -20.223 -7.412 10.133 1.00 94.50 103 ARG A O 1
ATOM 794 N N . GLU A 1 104 ? -20.209 -5.165 10.266 1.00 93.00 104 GLU A N 1
ATOM 795 C CA . GLU A 1 104 ? -19.873 -4.931 8.853 1.00 93.00 104 GLU A CA 1
ATOM 796 C C . GLU A 1 104 ? -18.483 -5.484 8.528 1.00 93.00 104 GLU A C 1
ATOM 798 O O . GLU A 1 104 ? -18.353 -6.246 7.579 1.00 93.00 104 GLU A O 1
ATOM 803 N N . LEU A 1 105 ? -17.484 -5.216 9.378 1.00 93.00 105 LEU A N 1
ATOM 804 C CA . LEU A 1 105 ? -16.125 -5.744 9.202 1.00 93.00 105 LEU A CA 1
ATOM 805 C C . LEU A 1 105 ? -16.080 -7.278 9.199 1.00 93.00 105 LEU A C 1
ATOM 807 O O . LEU A 1 105 ? -15.363 -7.870 8.401 1.00 93.00 105 LEU A O 1
ATOM 811 N N . LEU A 1 106 ? -16.829 -7.928 10.095 1.00 96.25 106 LEU A N 1
ATOM 812 C CA . LEU A 1 106 ? -16.915 -9.390 10.133 1.00 96.25 106 LEU A CA 1
ATOM 813 C C . LEU A 1 106 ? -17.644 -9.959 8.911 1.00 96.25 106 LEU A C 1
ATOM 815 O O . LEU A 1 106 ? -17.242 -11.005 8.416 1.00 96.25 106 LEU A O 1
ATOM 819 N N . SER A 1 107 ? -18.700 -9.287 8.441 1.00 96.94 107 SER A N 1
ATOM 820 C CA . SER A 1 107 ? -19.436 -9.693 7.239 1.00 96.94 107 SER A CA 1
ATOM 821 C C . SER A 1 107 ? -18.536 -9.627 6.009 1.00 96.94 107 SER A C 1
ATOM 823 O O . SER A 1 107 ? -18.391 -10.620 5.312 1.00 96.94 107 SER A O 1
ATOM 825 N N . GLU A 1 108 ? -17.866 -8.493 5.803 1.00 94.25 108 GLU A N 1
ATOM 826 C CA . GLU A 1 108 ? -16.972 -8.281 4.663 1.00 94.25 108 GLU A CA 1
ATOM 827 C C . GLU A 1 108 ? -15.757 -9.220 4.709 1.00 94.25 108 GLU A C 1
ATOM 829 O O . GLU A 1 108 ? -15.312 -9.723 3.680 1.00 94.25 108 GLU A O 1
ATOM 834 N N . ALA A 1 109 ? -15.240 -9.523 5.907 1.00 95.88 109 ALA A N 1
ATOM 835 C CA . ALA A 1 109 ? -14.198 -10.534 6.067 1.00 95.88 109 ALA A CA 1
ATOM 836 C C . ALA A 1 109 ? -14.684 -11.940 5.680 1.00 95.88 109 ALA A C 1
ATOM 838 O O . ALA A 1 109 ? -13.909 -12.707 5.113 1.00 95.88 109 ALA A O 1
ATOM 839 N N . GLY A 1 110 ? -15.942 -12.274 5.987 1.00 97.00 110 GLY A N 1
ATOM 840 C CA . GLY A 1 110 ? -16.582 -13.516 5.551 1.00 97.00 110 GLY A CA 1
ATOM 841 C C . GLY A 1 110 ? -16.687 -13.587 4.030 1.00 97.00 110 GLY A C 1
ATOM 842 O O . GLY A 1 110 ? -16.180 -14.533 3.438 1.00 97.00 110 GLY A O 1
ATOM 843 N N . ASP A 1 111 ? -17.220 -12.537 3.401 1.00 97.06 111 ASP A N 1
ATOM 844 C CA . ASP A 1 111 ? -17.346 -12.449 1.940 1.00 97.06 111 ASP A CA 1
ATOM 845 C C . ASP A 1 111 ? -15.977 -12.586 1.242 1.00 97.06 111 ASP A C 1
ATOM 847 O O . ASP A 1 111 ? -15.840 -13.282 0.232 1.00 97.06 111 ASP A O 1
ATOM 851 N N . ALA A 1 112 ? -14.936 -11.960 1.803 1.00 94.81 112 ALA A N 1
ATOM 852 C CA . ALA A 1 112 ? -13.569 -12.071 1.301 1.00 94.81 112 ALA A CA 1
ATOM 853 C C . ALA A 1 112 ? -12.998 -13.494 1.455 1.00 94.81 112 ALA A C 1
ATOM 855 O O . ALA A 1 112 ? -12.306 -13.974 0.556 1.00 94.81 112 ALA A O 1
ATOM 856 N N . LEU A 1 113 ? -13.286 -14.196 2.559 1.00 97.12 113 LEU A N 1
ATOM 857 C CA . LEU A 1 113 ? -12.871 -15.593 2.746 1.00 97.12 113 LEU A CA 1
ATOM 858 C C . LEU A 1 113 ? -13.582 -16.537 1.774 1.00 97.12 113 LEU A C 1
ATOM 860 O O . LEU A 1 113 ? -12.913 -17.354 1.142 1.00 97.12 113 LEU A O 1
ATOM 864 N N . ASP A 1 114 ? -14.894 -16.384 1.599 1.00 97.12 114 ASP A N 1
ATOM 865 C CA . ASP A 1 114 ? -15.685 -17.192 0.666 1.00 97.12 114 ASP A CA 1
ATOM 866 C C . ASP A 1 114 ? -15.187 -17.008 -0.778 1.00 97.12 114 ASP A C 1
ATOM 868 O O . ASP A 1 114 ? -15.043 -17.967 -1.548 1.00 97.12 114 ASP A O 1
ATOM 872 N N . MET A 1 115 ? -14.849 -15.767 -1.148 1.00 95.50 115 MET A N 1
ATOM 873 C CA . MET A 1 115 ? -14.245 -15.463 -2.442 1.00 95.50 115 MET A CA 1
ATOM 874 C C . MET A 1 115 ? -12.839 -16.058 -2.573 1.00 95.50 115 MET A C 1
ATOM 876 O O . MET A 1 115 ? -12.502 -16.598 -3.629 1.00 95.50 115 MET A O 1
ATOM 880 N N . ALA A 1 116 ? -12.018 -15.986 -1.521 1.00 96.25 116 ALA A N 1
ATOM 881 C CA . ALA A 1 116 ? -10.681 -16.573 -1.516 1.00 96.25 116 ALA A CA 1
ATOM 882 C C . ALA A 1 116 ? -10.724 -18.095 -1.715 1.00 96.25 116 ALA A C 1
ATOM 884 O O . ALA A 1 116 ? -9.961 -18.620 -2.526 1.00 96.25 116 ALA A O 1
ATOM 885 N N . GLU A 1 117 ? -11.626 -18.795 -1.021 1.00 96.50 117 GLU A N 1
ATOM 886 C CA . GLU A 1 117 ? -11.819 -20.241 -1.163 1.00 96.50 117 GLU A CA 1
ATOM 887 C C . GLU A 1 117 ? -12.280 -20.600 -2.580 1.00 96.50 117 GLU A C 1
ATOM 889 O O . GLU A 1 117 ? -11.678 -21.458 -3.231 1.00 96.50 117 GLU A O 1
ATOM 894 N N . SER A 1 118 ? -13.276 -19.876 -3.099 1.00 95.75 118 SER A N 1
ATOM 895 C CA . SER A 1 118 ? -13.784 -20.068 -4.463 1.00 95.75 118 SER A CA 1
ATOM 896 C C . SER A 1 118 ? -12.679 -19.907 -5.517 1.00 95.75 118 SER A C 1
ATOM 898 O O . SER A 1 118 ? -12.543 -20.742 -6.410 1.00 95.75 118 SER A O 1
ATOM 900 N N . LEU A 1 119 ? -11.850 -18.863 -5.389 1.00 94.94 119 LEU A N 1
ATOM 901 C CA . LEU A 1 119 ? -10.723 -18.593 -6.289 1.00 94.94 119 LEU A CA 1
ATOM 902 C C . LEU A 1 119 ? -9.576 -19.600 -6.147 1.00 94.94 119 LEU A C 1
ATOM 904 O O . LEU A 1 119 ? -8.802 -19.760 -7.083 1.00 94.94 119 LEU A O 1
ATOM 908 N N . TYR A 1 120 ? -9.416 -20.234 -4.988 1.00 95.94 120 TYR A N 1
ATOM 909 C CA . TYR A 1 120 ? -8.353 -21.213 -4.764 1.00 95.94 120 TYR A CA 1
ATOM 910 C C . TYR A 1 120 ? -8.698 -22.594 -5.335 1.00 95.94 120 TYR A C 1
ATOM 912 O O . TYR A 1 120 ? -7.814 -23.314 -5.798 1.00 95.94 120 TYR A O 1
ATOM 920 N N . ILE A 1 121 ? -9.980 -22.972 -5.297 1.00 95.06 121 ILE A N 1
ATOM 921 C CA . ILE A 1 121 ? -10.458 -24.265 -5.805 1.00 95.06 121 ILE A CA 1
ATOM 922 C C . ILE A 1 121 ? -10.618 -24.246 -7.334 1.00 95.06 121 ILE A C 1
ATOM 924 O O . ILE A 1 121 ? -10.445 -25.283 -7.980 1.00 95.06 121 ILE A O 1
ATOM 928 N N . ASP A 1 122 ? -10.929 -23.093 -7.934 1.00 93.00 122 ASP A N 1
ATOM 929 C CA . ASP A 1 122 ? -11.016 -22.966 -9.391 1.00 93.00 122 ASP A CA 1
ATOM 930 C C . ASP A 1 122 ? -9.632 -23.085 -10.048 1.00 93.00 122 ASP A C 1
ATOM 932 O O . ASP A 1 122 ? -8.786 -22.198 -9.955 1.00 93.00 122 ASP A O 1
ATOM 936 N N . ILE A 1 123 ? -9.429 -24.175 -10.792 1.00 83.31 123 ILE A N 1
ATOM 937 C CA . ILE A 1 123 ? -8.188 -24.463 -11.522 1.00 83.31 123 ILE A CA 1
ATOM 938 C C . ILE A 1 123 ? -7.828 -23.397 -12.571 1.00 83.31 123 ILE A C 1
ATOM 940 O O . ILE A 1 123 ? -6.668 -23.296 -12.969 1.00 83.31 123 ILE A O 1
ATOM 944 N N . ASN A 1 124 ? -8.808 -22.616 -13.034 1.00 89.12 124 ASN A N 1
ATOM 945 C CA . ASN A 1 124 ? -8.600 -21.550 -14.014 1.00 89.12 124 ASN A CA 1
ATOM 946 C C . ASN A 1 124 ? -8.345 -20.186 -13.359 1.00 89.12 124 ASN A C 1
ATOM 948 O O . ASN A 1 124 ? -7.950 -19.240 -14.046 1.00 89.12 124 ASN A O 1
ATOM 952 N N . ALA A 1 125 ? -8.566 -20.067 -12.050 1.00 87.12 125 ALA A N 1
ATOM 953 C CA . ALA A 1 125 ? -8.332 -18.842 -11.313 1.00 87.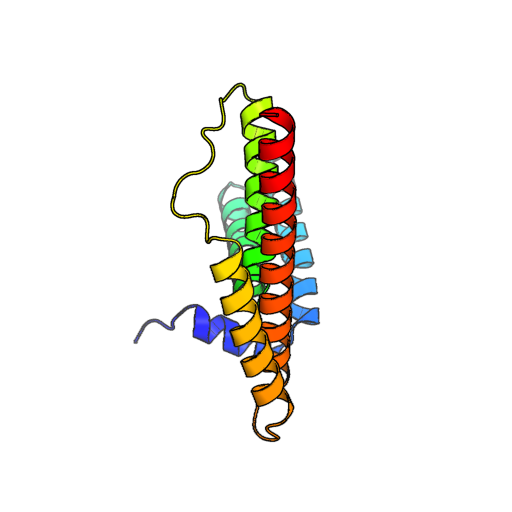12 125 ALA A CA 1
ATOM 954 C C . ALA A 1 125 ? -6.865 -18.722 -10.876 1.00 87.12 125 ALA A C 1
ATOM 956 O O . ALA A 1 125 ? -6.124 -19.688 -10.694 1.00 87.12 125 ALA A O 1
ATOM 957 N N . SER A 1 126 ? -6.415 -17.480 -10.713 1.00 88.25 126 SER A N 1
ATOM 958 C CA . SER A 1 126 ? -5.073 -17.200 -10.213 1.00 88.25 126 SER A CA 1
ATOM 959 C C . SER A 1 126 ? -5.062 -17.224 -8.688 1.00 88.25 126 SER A C 1
ATOM 961 O O . SER A 1 126 ? -5.710 -16.392 -8.048 1.00 88.25 126 SER A O 1
ATOM 963 N N . ASN A 1 127 ? -4.201 -18.064 -8.105 1.00 91.69 127 ASN A N 1
ATOM 964 C CA . ASN A 1 127 ? -3.932 -18.082 -6.661 1.00 91.69 127 ASN A CA 1
ATOM 965 C C . ASN A 1 127 ? -3.474 -16.724 -6.104 1.00 91.69 127 ASN A C 1
ATOM 967 O O . ASN A 1 127 ? -3.518 -16.503 -4.896 1.00 91.69 127 ASN A O 1
ATOM 971 N N . ARG A 1 128 ? -3.045 -15.788 -6.961 1.00 89.31 128 ARG A N 1
ATOM 972 C CA . ARG A 1 128 ? -2.707 -14.420 -6.545 1.00 89.31 128 ARG A CA 1
ATOM 973 C C . ARG A 1 128 ? -3.941 -13.644 -6.099 1.00 89.31 128 ARG A C 1
ATOM 975 O O . ARG A 1 128 ? -3.858 -12.931 -5.103 1.00 89.31 128 ARG A O 1
ATOM 982 N N . HIS A 1 129 ? -5.069 -13.824 -6.787 1.00 89.75 129 HIS A N 1
ATOM 983 C CA . HIS A 1 129 ? -6.338 -13.208 -6.403 1.00 89.75 129 HIS A CA 1
ATOM 984 C C . HIS A 1 129 ? -6.877 -13.839 -5.119 1.00 89.75 129 HIS A C 1
ATOM 986 O O . HIS A 1 129 ? -7.252 -13.107 -4.209 1.00 89.75 129 HIS A O 1
ATOM 992 N N . ALA A 1 130 ? -6.812 -15.172 -4.997 1.00 93.44 130 ALA A N 1
ATOM 993 C CA . ALA A 1 130 ? -7.153 -15.862 -3.752 1.00 93.44 130 ALA A CA 1
ATOM 994 C C . ALA A 1 130 ? -6.315 -15.325 -2.578 1.00 93.44 130 ALA A C 1
ATOM 996 O O . ALA A 1 130 ? -6.854 -14.920 -1.555 1.00 93.44 130 ALA A O 1
ATOM 997 N N . ALA A 1 131 ? -4.995 -15.203 -2.757 1.00 93.19 131 ALA A N 1
ATOM 998 C CA . ALA A 1 131 ? -4.109 -14.661 -1.731 1.00 93.19 131 ALA A CA 1
ATOM 999 C C . ALA A 1 131 ? -4.396 -13.186 -1.385 1.00 93.19 131 ALA A C 1
ATOM 1001 O O . ALA A 1 131 ? -4.244 -12.796 -0.227 1.00 93.19 131 ALA A O 1
ATOM 1002 N N . ALA A 1 132 ? -4.791 -12.358 -2.359 1.00 90.56 132 ALA A N 1
ATOM 1003 C CA . ALA A 1 132 ? -5.186 -10.970 -2.113 1.00 90.56 132 ALA A CA 1
ATOM 1004 C C . ALA A 1 132 ? -6.466 -10.890 -1.267 1.00 90.56 132 ALA A C 1
ATOM 1006 O O . ALA A 1 132 ? -6.486 -10.156 -0.279 1.00 90.56 132 ALA A O 1
ATOM 1007 N N . GLN A 1 133 ? -7.475 -11.706 -1.587 1.00 94.81 133 GLN A N 1
ATOM 1008 C CA . GLN A 1 133 ? -8.705 -11.822 -0.799 1.00 94.81 133 GLN A CA 1
ATOM 1009 C C . GLN A 1 133 ? -8.423 -12.319 0.625 1.00 94.81 133 GLN A C 1
ATOM 1011 O O . GLN A 1 133 ? -8.892 -11.727 1.595 1.00 94.81 133 GLN A O 1
ATOM 1016 N N . THR A 1 134 ? -7.543 -13.313 0.785 1.00 96.25 134 THR A N 1
ATOM 1017 C CA . THR A 1 134 ? -7.103 -13.775 2.111 1.00 96.25 134 THR A CA 1
ATOM 1018 C C . THR A 1 134 ? -6.437 -12.660 2.920 1.00 96.25 134 THR A C 1
ATOM 1020 O O . THR A 1 134 ? -6.720 -12.503 4.107 1.00 96.25 134 THR A O 1
ATOM 1023 N N . ARG A 1 135 ? -5.556 -11.855 2.306 1.00 95.81 135 ARG A N 1
ATOM 1024 C CA . ARG A 1 135 ? -4.922 -10.713 2.992 1.00 95.81 135 ARG A CA 1
ATOM 1025 C C . ARG A 1 135 ? -5.942 -9.652 3.395 1.00 95.81 135 ARG A C 1
ATOM 1027 O O . ARG A 1 135 ? -5.882 -9.169 4.526 1.00 95.81 135 ARG A O 1
ATOM 1034 N N . MET A 1 136 ? -6.896 -9.350 2.517 1.00 92.81 136 MET A N 1
ATOM 1035 C CA . MET A 1 136 ? -7.993 -8.431 2.814 1.00 92.81 136 MET A CA 1
ATOM 1036 C C . MET A 1 136 ? -8.810 -8.920 4.017 1.00 92.81 136 MET A C 1
ATOM 1038 O O . MET A 1 136 ? -8.986 -8.165 4.974 1.00 92.81 136 MET A O 1
ATOM 1042 N N . ALA A 1 137 ? -9.213 -10.195 4.029 1.00 95.56 137 ALA A N 1
ATOM 1043 C CA . ALA A 1 137 ? -9.928 -10.801 5.149 1.00 95.56 137 ALA A CA 1
ATOM 1044 C C . ALA A 1 137 ? -9.144 -10.691 6.467 1.00 95.56 137 ALA A C 1
ATOM 1046 O O . ALA A 1 137 ? -9.694 -10.268 7.484 1.00 95.56 137 ALA A O 1
ATOM 1047 N N . ILE A 1 138 ? -7.841 -10.999 6.457 1.00 94.62 138 ILE A N 1
ATOM 1048 C CA . ILE A 1 138 ? -6.970 -10.840 7.634 1.00 94.62 138 ILE A CA 1
ATOM 1049 C C . ILE A 1 138 ? -6.981 -9.385 8.124 1.00 94.62 138 ILE A C 1
ATOM 1051 O O . ILE A 1 138 ? -7.139 -9.142 9.323 1.00 94.62 138 ILE A O 1
ATOM 1055 N N . GLY A 1 139 ? -6.852 -8.414 7.216 1.00 89.75 139 GLY A N 1
ATOM 1056 C CA . GLY A 1 139 ? -6.884 -6.991 7.554 1.00 89.75 139 GLY A CA 1
ATOM 1057 C C . GLY A 1 139 ? -8.198 -6.559 8.209 1.00 89.75 139 GLY A C 1
ATOM 1058 O O . GLY A 1 139 ? -8.180 -5.892 9.249 1.00 89.75 139 GLY A O 1
ATOM 1059 N N . LEU A 1 140 ? -9.329 -6.995 7.653 1.00 92.50 140 LEU A N 1
ATOM 1060 C CA . LEU A 1 140 ? -10.666 -6.723 8.187 1.00 92.50 140 LEU A CA 1
ATOM 1061 C C . LEU A 1 140 ? -10.865 -7.354 9.573 1.00 92.50 140 LEU A C 1
ATOM 1063 O O . LEU A 1 140 ? -11.328 -6.685 10.500 1.00 92.50 140 LEU A O 1
ATOM 1067 N N . LEU A 1 141 ? -10.433 -8.605 9.763 1.00 94.38 141 LEU A N 1
ATOM 1068 C CA . LEU A 1 141 ? -10.491 -9.296 11.057 1.00 94.38 141 LEU A CA 1
ATOM 1069 C C . LEU A 1 141 ? -9.640 -8.592 12.121 1.00 94.38 141 LEU A C 1
ATOM 1071 O O . LEU A 1 141 ? -10.090 -8.398 13.253 1.00 94.38 141 LEU A O 1
ATOM 1075 N N . MET A 1 142 ? -8.430 -8.152 11.766 1.00 90.44 142 MET A N 1
ATOM 1076 C CA . MET A 1 142 ? -7.571 -7.375 12.665 1.00 90.44 142 MET A CA 1
ATOM 1077 C C . MET A 1 142 ? -8.214 -6.041 13.065 1.00 90.44 142 MET A C 1
ATOM 1079 O O . MET A 1 142 ? -8.103 -5.607 14.219 1.00 90.44 142 MET A O 1
ATOM 1083 N N . GLN A 1 143 ? -8.901 -5.379 12.132 1.00 88.06 143 GLN A N 1
ATOM 1084 C CA . GLN A 1 143 ? -9.634 -4.149 12.412 1.00 88.06 143 GLN A CA 1
ATOM 1085 C C . GLN A 1 143 ? -10.837 -4.404 13.331 1.00 88.06 143 GLN A C 1
ATOM 1087 O O . GLN A 1 143 ? -11.019 -3.670 14.309 1.00 88.06 143 GLN A O 1
ATOM 1092 N N . ALA A 1 144 ? -11.615 -5.457 13.064 1.00 91.31 144 ALA A N 1
ATOM 1093 C CA . ALA A 1 144 ? -12.766 -5.853 13.870 1.00 91.31 144 ALA A CA 1
ATOM 1094 C C . ALA A 1 144 ? -12.353 -6.153 15.316 1.00 91.31 144 ALA A C 1
ATOM 1096 O O . ALA A 1 144 ? -12.899 -5.558 16.248 1.00 91.31 144 ALA A O 1
ATOM 1097 N N . ALA A 1 145 ? -11.329 -6.991 15.501 1.00 91.12 145 ALA A N 1
ATOM 1098 C CA . ALA A 1 145 ? -10.806 -7.356 16.815 1.00 91.12 145 ALA A CA 1
ATOM 1099 C C . ALA A 1 145 ? -10.378 -6.121 17.621 1.00 91.12 145 ALA A C 1
ATOM 1101 O O . ALA A 1 145 ? -10.729 -5.973 18.792 1.00 91.12 145 ALA A O 1
ATOM 1102 N N . GLN A 1 146 ? -9.678 -5.177 16.986 1.00 86.50 146 GLN A N 1
ATOM 1103 C CA . GLN A 1 146 ? -9.288 -3.947 17.664 1.00 86.50 146 GLN A CA 1
ATOM 1104 C C . GLN A 1 146 ? -10.499 -3.121 18.112 1.00 86.50 146 GLN A C 1
ATOM 1106 O O . GLN A 1 146 ? -10.489 -2.559 19.211 1.00 86.50 146 GLN A O 1
ATOM 1111 N N . LYS A 1 147 ? -11.517 -3.007 17.255 1.00 88.00 147 LYS A N 1
ATOM 1112 C CA . LYS A 1 147 ? -12.712 -2.221 17.554 1.00 88.00 147 LYS A CA 1
ATOM 1113 C C . LYS A 1 147 ? -13.507 -2.842 18.702 1.00 88.00 147 LYS A C 1
ATOM 1115 O O . LYS A 1 147 ? -13.888 -2.103 19.604 1.00 88.00 147 LYS A O 1
ATOM 1120 N N . MET A 1 148 ? -13.638 -4.170 18.741 1.00 93.25 148 MET A N 1
ATOM 1121 C CA . MET A 1 148 ? -14.251 -4.893 19.865 1.00 93.25 148 MET A CA 1
ATOM 1122 C C . MET A 1 148 ? -13.577 -4.552 21.204 1.00 93.25 148 MET A C 1
ATOM 1124 O O . MET A 1 148 ? -14.258 -4.196 22.165 1.00 93.25 148 MET A O 1
ATOM 1128 N N . ILE A 1 149 ? -12.239 -4.587 21.263 1.00 90.50 149 ILE A N 1
ATOM 1129 C CA . ILE A 1 149 ? -11.489 -4.237 22.482 1.00 90.50 149 ILE A CA 1
ATOM 1130 C C . ILE A 1 149 ? -11.722 -2.776 22.875 1.00 90.50 149 ILE A C 1
ATOM 1132 O O . ILE A 1 149 ? -11.979 -2.476 24.040 1.00 90.50 149 ILE A O 1
ATOM 1136 N N . SER A 1 150 ? -11.674 -1.853 21.912 1.00 83.69 150 SER A N 1
ATOM 1137 C CA . SER A 1 150 ? -11.919 -0.433 22.179 1.00 83.69 150 SER A CA 1
ATOM 1138 C C . SER A 1 150 ? -13.355 -0.144 22.635 1.00 83.69 150 SER A C 1
ATOM 1140 O O . SER A 1 150 ? -13.563 0.737 23.469 1.00 83.69 150 SER A O 1
ATOM 1142 N N . GLU A 1 151 ? -14.351 -0.866 22.119 1.00 88.88 151 GLU A N 1
ATOM 1143 C CA . GLU A 1 151 ? -15.743 -0.780 22.574 1.00 88.88 151 GLU A CA 1
ATOM 1144 C C . GLU A 1 151 ? -15.899 -1.293 24.008 1.00 88.88 151 GLU A C 1
ATOM 1146 O O . GLU A 1 151 ? -16.535 -0.622 24.823 1.00 88.88 151 GLU A O 1
ATOM 1151 N N . GLN A 1 152 ? -15.278 -2.429 24.334 1.00 90.81 152 GLN A N 1
ATOM 1152 C CA . GLN A 1 152 ? -15.317 -3.011 25.674 1.00 90.81 152 GLN A CA 1
ATOM 1153 C C . GLN A 1 152 ? -14.667 -2.092 26.719 1.00 90.81 152 GLN A C 1
ATOM 1155 O O . GLN A 1 152 ? -15.296 -1.777 27.727 1.00 90.81 152 GLN A O 1
ATOM 1160 N N . GLN A 1 153 ? -13.477 -1.555 26.436 1.00 83.44 153 GLN A N 1
ATOM 1161 C CA . GLN A 1 153 ? -12.784 -0.620 27.335 1.00 83.44 153 GLN A CA 1
ATOM 1162 C C . GLN A 1 153 ? -13.621 0.629 27.648 1.00 83.44 153 GLN A C 1
ATOM 1164 O O . GLN A 1 153 ? -13.638 1.110 28.777 1.00 83.44 153 GLN A O 1
ATOM 1169 N N . ARG A 1 154 ? -14.356 1.158 26.661 1.00 84.19 154 ARG A N 1
ATOM 1170 C CA . ARG A 1 154 ? -15.258 2.304 26.873 1.00 84.19 154 ARG A CA 1
ATOM 1171 C C . ARG A 1 154 ? -16.471 1.955 27.729 1.00 84.19 154 ARG A C 1
ATOM 1173 O 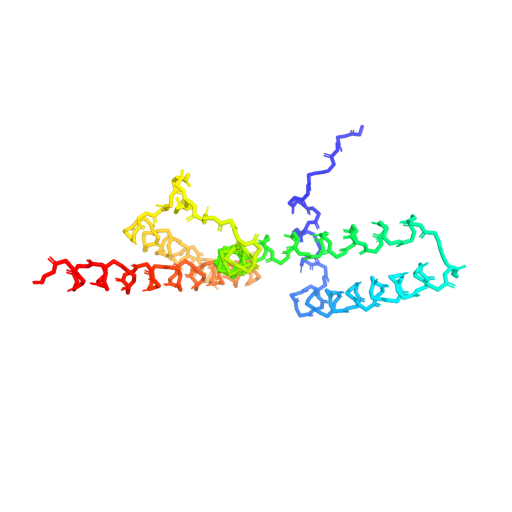O . ARG A 1 154 ? -16.992 2.845 28.393 1.00 84.19 154 ARG A O 1
ATOM 1180 N N . ARG A 1 155 ? -16.966 0.714 27.668 1.00 88.62 155 ARG A N 1
ATOM 1181 C CA . ARG A 1 155 ? -18.061 0.243 28.534 1.00 88.62 155 ARG A CA 1
ATOM 1182 C C . ARG A 1 155 ? -17.579 0.124 29.975 1.00 88.62 155 ARG A C 1
ATOM 1184 O O . ARG A 1 155 ? -18.252 0.626 30.862 1.00 88.62 155 ARG A O 1
ATOM 1191 N N . GLU A 1 156 ? -16.398 -0.452 30.177 1.00 89.19 156 GLU A N 1
ATOM 1192 C CA . GLU A 1 156 ? -15.771 -0.613 31.497 1.00 89.19 156 GLU A CA 1
ATOM 1193 C C . GLU A 1 156 ? -15.443 0.727 32.164 1.00 89.19 156 GLU A C 1
ATOM 1195 O O . GLU A 1 156 ? -15.641 0.871 33.358 1.00 89.19 156 GLU A O 1
ATOM 1200 N N . GLN A 1 157 ? -15.006 1.736 31.405 1.00 78.56 157 GLN A N 1
ATOM 1201 C CA . GLN A 1 157 ? -14.744 3.085 31.936 1.00 78.56 157 GLN A CA 1
ATOM 1202 C C . GLN A 1 157 ? -16.007 3.865 32.334 1.00 78.56 157 GLN A C 1
ATOM 1204 O O . GLN A 1 157 ? -15.901 4.901 32.987 1.00 78.56 157 GLN A O 1
ATOM 1209 N N . LYS A 1 158 ? -17.185 3.429 31.873 1.00 77.44 158 LYS A N 1
ATOM 1210 C CA . LYS A 1 158 ? -18.482 4.061 32.165 1.00 77.44 158 LYS A CA 1
ATOM 1211 C C . LYS A 1 158 ? -19.266 3.341 33.270 1.00 77.44 158 LYS A C 1
ATOM 1213 O O . LYS A 1 158 ? -20.318 3.853 33.649 1.00 77.44 158 LYS A O 1
ATOM 1218 N N . ALA A 1 159 ? -18.804 2.169 33.704 1.00 65.00 159 ALA A N 1
ATOM 1219 C CA . ALA A 1 159 ? -19.369 1.382 34.798 1.00 65.00 159 ALA A CA 1
ATOM 1220 C C . ALA A 1 159 ? -18.697 1.759 36.124 1.00 65.00 159 ALA A C 1
ATOM 1222 O O . ALA A 1 159 ? -19.411 1.739 37.149 1.00 65.00 159 ALA A O 1
#

Sequence (159 aa):
MTAMSKPLIYDAAIARWGYDAQVLTVAEECNELAAACARFVNHKANGNSVAEEAADVEIMIEQLRHNGMDAMIEQHKTRKLNRLARRVGLDSEPASVFSPSVRELLSEAGDALDMAESLYIDINASNRHAAAQTRMAIGLLMQAAQKMISEQQRREQKA

Foldseek 3Di:
DPDDDLLVVLVVVCVPQNDVRLVVVLVVLVVQLVVLVVCCVVVNDHCVSNVVSVVSNVSSVVSVCSLQCVLVVVVVVVVVVCVVCVVVVHDPDPPPDDDDALVRLQVLLVVLQVVLVVQVPPPPHDNSSSNSSNSNSVSSVVSSVVVVVVVVVVVVVVD

Radius of gyration: 19.69 Å; chains: 1; bounding box: 44×46×61 Å

pLDDT: mean 89.83, std 11.05, range [42.38, 98.62]